Protein AF-A0A958BAK3-F1 (afdb_monomer_lite)

Secondary structure (DSSP, 8-state):
-GGGGGGS-EEE-SSSSSEEEEE-TTTTTTS-----TT-EEEEEEEEE-TTSS-EEEEEEEEEEETTEEEE---S--SS---TTSS-EETTEEPPSSPPS-GGGG---SSS--TTHHHHHHTT-

pLDDT: mean 78.3, std 16.87, range [40.91, 98.25]

Structure (mmCIF, N/CA/C/O backbone):
data_AF-A0A958BAK3-F1
#
_entry.id   AF-A0A958BAK3-F1
#
loop_
_atom_site.group_PDB
_atom_site.id
_atom_site.type_symbol
_atom_site.label_atom_id
_atom_site.label_alt_id
_atom_site.label_comp_id
_atom_site.label_asym_id
_atom_site.label_entity_id
_atom_site.label_seq_id
_atom_site.pdbx_PDB_ins_code
_atom_site.Cartn_x
_atom_site.Cartn_y
_atom_site.Cartn_z
_atom_site.occupancy
_atom_site.B_iso_or_equiv
_atom_site.auth_seq_id
_atom_site.auth_comp_id
_atom_site.auth_asym_id
_atom_site.auth_atom_id
_atom_site.pdbx_PDB_model_num
ATOM 1 N N . GLU A 1 1 ? 4.380 1.607 -15.896 1.00 57.88 1 GLU A N 1
ATOM 2 C CA . GLU A 1 1 ? 4.613 0.369 -15.130 1.00 57.88 1 GLU A CA 1
ATOM 3 C C . GLU A 1 1 ? 6.082 0.200 -14.786 1.00 57.88 1 GLU A C 1
ATOM 5 O O . GLU A 1 1 ? 6.425 0.544 -13.672 1.00 57.88 1 GLU A O 1
ATOM 10 N N . GLU A 1 2 ? 6.981 -0.182 -15.700 1.00 65.50 2 GLU A N 1
ATOM 11 C CA . GLU A 1 2 ? 8.379 -0.515 -15.331 1.00 65.50 2 GLU A CA 1
ATOM 12 C C . GLU A 1 2 ? 9.131 0.577 -14.543 1.00 65.50 2 GLU A C 1
ATOM 14 O O . GLU A 1 2 ? 9.765 0.281 -13.536 1.00 65.50 2 GLU A O 1
ATOM 19 N N . ALA A 1 3 ? 9.001 1.851 -14.929 1.00 62.84 3 ALA A N 1
ATOM 20 C CA . ALA A 1 3 ? 9.659 2.969 -14.240 1.00 62.84 3 ALA A CA 1
ATOM 21 C C . ALA A 1 3 ? 9.095 3.285 -12.834 1.00 62.84 3 ALA A C 1
ATOM 23 O O . ALA A 1 3 ? 9.659 4.115 -12.126 1.00 62.84 3 ALA A O 1
ATOM 24 N N . ALA A 1 4 ? 7.980 2.661 -12.441 1.00 62.81 4 ALA A N 1
ATOM 25 C CA . ALA A 1 4 ? 7.267 2.924 -11.191 1.00 62.81 4 ALA A CA 1
ATOM 26 C C . ALA A 1 4 ? 6.705 1.641 -10.546 1.00 62.81 4 ALA A C 1
ATOM 28 O O . ALA A 1 4 ? 5.796 1.720 -9.726 1.00 62.81 4 ALA A O 1
ATOM 29 N N . PHE A 1 5 ? 7.237 0.464 -10.900 1.00 65.44 5 PHE A N 1
ATOM 30 C CA . PHE A 1 5 ? 6.682 -0.832 -10.491 1.00 65.44 5 PHE A CA 1
ATOM 31 C C . PHE A 1 5 ? 6.570 -0.967 -8.967 1.00 65.44 5 PHE A C 1
ATOM 33 O O . PHE A 1 5 ? 5.529 -1.353 -8.457 1.00 65.44 5 PHE A O 1
ATOM 40 N N . ALA A 1 6 ? 7.608 -0.555 -8.235 1.00 67.50 6 ALA A N 1
ATOM 41 C CA . ALA A 1 6 ? 7.621 -0.574 -6.771 1.00 67.50 6 ALA A CA 1
ATOM 42 C C . ALA A 1 6 ? 6.860 0.604 -6.119 1.00 67.50 6 ALA A C 1
ATOM 44 O O . ALA A 1 6 ? 6.945 0.797 -4.907 1.00 67.50 6 ALA A O 1
ATOM 45 N N . LEU A 1 7 ? 6.187 1.445 -6.910 1.00 67.94 7 LEU A N 1
ATOM 46 C CA . LEU A 1 7 ? 5.502 2.655 -6.443 1.00 67.94 7 LEU A CA 1
ATOM 47 C C . LEU A 1 7 ? 3.978 2.586 -6.631 1.00 67.94 7 LEU A C 1
ATOM 49 O O . LEU A 1 7 ? 3.264 3.365 -6.006 1.00 67.94 7 LEU A O 1
ATOM 53 N N . GLN A 1 8 ? 3.472 1.695 -7.486 1.00 62.66 8 GLN A N 1
ATOM 54 C CA . GLN A 1 8 ? 2.042 1.557 -7.785 1.00 62.66 8 GLN A CA 1
ATOM 55 C C . GLN A 1 8 ? 1.678 0.079 -7.947 1.00 62.66 8 GLN A C 1
ATOM 57 O O . GLN A 1 8 ? 1.636 -0.444 -9.060 1.00 62.66 8 GLN A O 1
ATOM 62 N N . TYR A 1 9 ? 1.439 -0.605 -6.833 1.00 78.31 9 TYR A N 1
ATOM 63 C CA . TYR A 1 9 ? 1.016 -2.001 -6.835 1.00 78.31 9 TYR A CA 1
ATOM 64 C C . TYR A 1 9 ? 0.322 -2.348 -5.524 1.00 78.31 9 TYR A C 1
ATOM 66 O O . TYR A 1 9 ? 0.779 -1.946 -4.470 1.00 78.31 9 TYR A O 1
ATOM 74 N N . GLY A 1 10 ? -0.780 -3.088 -5.572 1.00 92.00 10 GLY A N 1
ATOM 75 C CA . GLY A 1 10 ? -1.391 -3.633 -4.357 1.00 92.00 10 GLY A CA 1
ATOM 76 C C . GLY A 1 10 ? -0.735 -4.950 -3.948 1.00 92.00 10 GLY A C 1
ATOM 77 O O . GLY A 1 10 ? -0.097 -5.615 -4.773 1.00 92.00 10 GLY A O 1
ATOM 78 N N . HIS A 1 11 ? -0.949 -5.379 -2.710 1.00 94.38 11 HIS A N 1
ATOM 79 C CA . HIS A 1 11 ? -0.474 -6.675 -2.228 1.00 94.38 11 HIS A CA 1
ATOM 80 C C . HIS A 1 11 ? -1.369 -7.275 -1.143 1.00 94.38 11 HIS A C 1
ATOM 82 O O . HIS A 1 11 ? -2.152 -6.573 -0.507 1.00 94.38 11 HIS A O 1
ATOM 88 N N . GLY A 1 12 ? -1.227 -8.581 -0.919 1.00 95.81 12 GLY A N 1
ATOM 89 C CA . GLY A 1 12 ? -1.750 -9.258 0.260 1.00 95.81 12 GLY A CA 1
ATOM 90 C C . GLY A 1 12 ? -1.087 -8.766 1.539 1.00 95.81 12 GLY A C 1
ATOM 91 O O . GLY A 1 12 ? 0.082 -8.364 1.538 1.00 95.81 12 GLY A O 1
ATOM 92 N N . ILE A 1 13 ? -1.830 -8.822 2.638 1.00 95.19 13 ILE A N 1
ATOM 93 C CA . ILE A 1 13 ? -1.313 -8.545 3.975 1.00 95.19 13 ILE A CA 1
ATOM 94 C C . ILE A 1 13 ? -1.824 -9.595 4.961 1.00 95.19 13 ILE A C 1
ATOM 96 O O . ILE A 1 13 ? -2.978 -10.024 4.902 1.00 95.19 13 ILE A O 1
ATOM 100 N N . GLY A 1 14 ? -0.948 -10.011 5.871 1.00 94.44 14 GLY A N 1
ATOM 101 C CA . GLY A 1 14 ? -1.242 -11.061 6.837 1.00 94.44 14 GLY A CA 1
ATOM 102 C C . GLY A 1 14 ? -0.283 -11.019 8.018 1.00 94.44 14 GLY A C 1
ATOM 103 O O . GLY A 1 14 ? -0.339 -10.113 8.848 1.00 94.44 14 GLY A O 1
ATOM 104 N N . LEU A 1 15 ? 0.597 -12.014 8.112 1.00 95.44 15 LEU A N 1
ATOM 105 C CA . LEU A 1 15 ? 1.665 -12.042 9.117 1.00 95.44 15 LEU A CA 1
ATOM 106 C C . LEU A 1 15 ? 2.857 -11.179 8.699 1.00 95.44 15 LEU A C 1
ATOM 108 O O . LEU A 1 15 ? 3.536 -10.599 9.549 1.00 95.44 15 LEU A O 1
ATOM 112 N N . ALA A 1 16 ? 3.119 -11.109 7.398 1.00 93.00 16 ALA A N 1
ATOM 113 C CA . ALA A 1 16 ? 4.043 -10.169 6.803 1.00 93.00 16 ALA A CA 1
ATOM 114 C C . ALA A 1 16 ? 3.280 -8.973 6.231 1.00 93.00 16 ALA A C 1
ATOM 116 O O . ALA A 1 16 ? 2.148 -9.080 5.759 1.00 93.00 16 ALA A O 1
ATOM 117 N N . ILE A 1 17 ? 3.960 -7.827 6.233 1.00 90.50 17 ILE A N 1
ATOM 118 C CA . ILE A 1 17 ? 3.452 -6.608 5.604 1.00 90.50 17 ILE A CA 1
ATOM 119 C C . ILE A 1 17 ? 3.356 -6.733 4.079 1.00 90.50 17 ILE A C 1
ATOM 121 O O . ILE A 1 17 ? 2.666 -5.941 3.474 1.00 90.50 17 ILE A O 1
ATOM 125 N N . TRP A 1 18 ? 4.024 -7.711 3.462 1.00 89.94 18 TRP A N 1
ATOM 126 C CA . TRP A 1 18 ? 3.995 -7.960 2.022 1.00 89.94 18 TRP A CA 1
ATOM 127 C C . TRP A 1 18 ? 3.766 -9.446 1.765 1.00 89.94 18 TRP A C 1
ATOM 129 O O . TRP A 1 18 ? 4.673 -10.262 1.949 1.00 89.94 18 TRP A O 1
ATOM 139 N N . GLU A 1 19 ? 2.560 -9.794 1.331 1.00 93.31 19 GLU A N 1
ATOM 140 C CA . GLU A 1 19 ? 2.157 -11.154 0.985 1.00 93.31 19 GLU A CA 1
ATOM 141 C C . GLU A 1 19 ? 1.524 -11.196 -0.413 1.00 93.31 19 GLU A C 1
ATOM 143 O O . GLU A 1 19 ? 1.225 -10.174 -1.032 1.00 93.31 19 GLU A O 1
ATOM 148 N N . LYS A 1 20 ? 1.345 -12.405 -0.947 1.00 91.75 20 LYS A N 1
ATOM 149 C CA . LYS A 1 20 ? 0.565 -12.609 -2.171 1.00 91.75 20 LYS A CA 1
ATOM 150 C C . LYS A 1 20 ? -0.932 -12.442 -1.883 1.00 91.75 20 LYS A C 1
ATOM 152 O O . LYS A 1 20 ? -1.347 -12.692 -0.753 1.00 91.75 20 LYS A O 1
ATOM 157 N N . PRO A 1 21 ? -1.747 -12.092 -2.888 1.00 92.31 21 PRO A N 1
ATOM 158 C CA . PRO A 1 21 ? -1.389 -11.840 -4.285 1.00 92.31 21 PRO A CA 1
ATOM 159 C C . PRO A 1 21 ? -0.771 -10.454 -4.494 1.00 92.31 21 PRO A C 1
ATOM 161 O O . PRO A 1 21 ? -0.975 -9.546 -3.698 1.00 92.31 21 PRO A O 1
ATOM 164 N N . VAL A 1 22 ? -0.032 -10.286 -5.593 1.00 90.25 22 VAL A N 1
ATOM 165 C CA . VAL A 1 22 ? 0.466 -8.976 -6.043 1.00 90.25 22 VAL A CA 1
ATOM 166 C C . VAL A 1 22 ? -0.458 -8.422 -7.126 1.00 90.25 22 VAL A C 1
ATOM 168 O O . VAL A 1 22 ? -0.719 -9.089 -8.130 1.00 90.25 22 VAL A O 1
ATOM 171 N N . PHE A 1 23 ? -0.903 -7.178 -6.956 1.00 90.62 23 PHE A N 1
ATOM 172 C CA . PHE A 1 23 ? -1.697 -6.435 -7.929 1.00 90.62 23 PHE A CA 1
ATOM 173 C C . PHE A 1 23 ? -0.789 -5.515 -8.731 1.00 90.62 23 PHE A C 1
ATOM 175 O O . PHE A 1 23 ? -0.483 -4.400 -8.313 1.00 90.62 23 PHE A O 1
ATOM 182 N N . SER A 1 24 ? -0.370 -5.962 -9.908 1.00 87.38 24 SER A N 1
ATOM 183 C CA . SER A 1 24 ? 0.419 -5.139 -10.816 1.00 87.38 24 SER A CA 1
ATOM 184 C C . SER A 1 24 ? 0.087 -5.484 -12.252 1.00 87.38 24 SER A C 1
ATOM 186 O O . SER A 1 24 ? 0.066 -6.653 -12.629 1.00 87.38 24 SER A O 1
ATOM 188 N N . ARG A 1 25 ? -0.078 -4.468 -13.101 1.00 85.94 25 ARG A N 1
ATOM 189 C CA . ARG A 1 25 ? -0.240 -4.693 -14.543 1.00 85.94 25 ARG A CA 1
ATOM 190 C C . ARG A 1 25 ? 0.966 -5.404 -15.164 1.00 85.94 25 ARG A C 1
ATOM 192 O O . ARG A 1 25 ? 0.794 -6.042 -16.194 1.00 85.94 25 ARG A O 1
ATOM 199 N N . LEU A 1 26 ? 2.150 -5.298 -14.552 1.00 86.00 26 LEU A N 1
ATOM 200 C CA . LEU A 1 26 ? 3.361 -5.976 -15.014 1.00 86.00 26 LEU A CA 1
ATOM 201 C C . LEU A 1 26 ? 3.333 -7.489 -14.742 1.00 86.00 26 LEU A C 1
ATOM 203 O O . LEU A 1 26 ? 3.962 -8.238 -15.475 1.00 86.00 26 LEU A O 1
ATOM 207 N N . VAL A 1 27 ? 2.634 -7.937 -13.693 1.00 86.19 27 VAL A N 1
ATOM 208 C CA . VAL A 1 27 ? 2.682 -9.335 -13.221 1.00 86.19 27 VAL A CA 1
ATOM 209 C C . VAL A 1 27 ? 1.336 -10.032 -13.389 1.00 86.19 27 VAL A C 1
ATOM 211 O O . VAL A 1 27 ? 1.272 -11.124 -13.942 1.00 86.19 27 VAL A O 1
ATOM 214 N N . SER A 1 28 ? 0.246 -9.403 -12.952 1.00 90.56 28 SER A N 1
ATOM 215 C CA . SER A 1 28 ? -1.073 -10.032 -12.841 1.00 90.56 28 SER A CA 1
ATOM 216 C C . SER A 1 28 ? -1.712 -10.378 -14.194 1.00 90.56 28 SER A C 1
ATOM 218 O O . SER A 1 28 ? -2.642 -11.177 -14.221 1.00 90.56 28 SER A O 1
ATOM 220 N N . LEU A 1 29 ? -1.248 -9.794 -15.311 1.00 90.75 29 LEU A N 1
ATOM 221 C CA . LEU A 1 29 ? -1.743 -10.137 -16.653 1.00 90.75 29 LEU A CA 1
ATOM 222 C C . LEU A 1 29 ? -1.248 -11.513 -17.120 1.00 90.75 29 LEU A C 1
ATOM 224 O O . LEU A 1 29 ? -2.024 -12.266 -17.702 1.00 90.75 29 LEU A O 1
ATOM 228 N N . ASP A 1 30 ? 0.009 -11.846 -16.825 1.00 94.62 30 ASP A N 1
ATOM 229 C CA . ASP A 1 30 ? 0.619 -13.132 -17.186 1.00 94.62 30 ASP A CA 1
ATOM 230 C C . ASP A 1 30 ? 0.497 -14.169 -16.055 1.00 94.62 30 ASP A C 1
ATOM 232 O O . ASP A 1 30 ? 0.492 -15.379 -16.295 1.00 94.62 30 ASP A O 1
ATOM 236 N N . HIS A 1 31 ? 0.366 -13.701 -14.811 1.00 92.50 31 HIS A N 1
ATOM 237 C CA . HIS A 1 31 ? 0.289 -14.514 -13.599 1.00 92.50 31 HIS A CA 1
ATOM 238 C C . HIS A 1 31 ? -0.896 -14.085 -12.713 1.00 92.50 31 HIS A C 1
ATOM 240 O O . HIS A 1 31 ? -0.685 -13.527 -11.633 1.00 92.50 31 HIS A O 1
ATOM 246 N N . PRO A 1 32 ? -2.149 -14.298 -13.155 1.00 94.31 32 PRO A N 1
ATOM 247 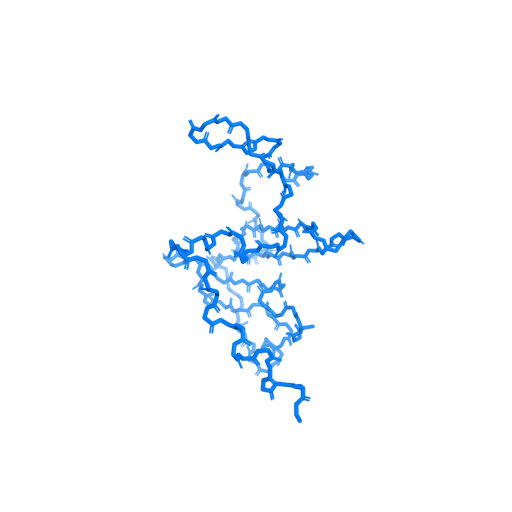C CA . PRO A 1 32 ? -3.318 -13.932 -12.365 1.00 94.31 32 PRO A CA 1
ATOM 248 C C . PRO A 1 32 ? -3.462 -14.830 -11.128 1.00 94.31 32 PRO A C 1
ATOM 250 O O . PRO A 1 32 ? -3.235 -16.039 -11.192 1.00 94.31 32 PRO A O 1
ATOM 253 N N . GLU A 1 33 ? -3.913 -14.242 -10.021 1.00 93.75 33 GLU A N 1
ATOM 254 C CA . GLU A 1 33 ? -4.305 -14.958 -8.802 1.00 93.75 33 GLU A CA 1
ATOM 255 C C . GLU A 1 33 ? -5.799 -14.739 -8.524 1.00 93.75 33 GLU A C 1
ATOM 257 O O . GLU A 1 33 ? -6.363 -13.696 -8.866 1.00 93.75 33 GLU A O 1
ATOM 262 N N . ILE A 1 34 ? -6.458 -15.745 -7.942 1.00 94.56 34 ILE A N 1
ATOM 263 C CA . ILE A 1 34 ? -7.888 -15.683 -7.616 1.00 94.56 34 ILE A CA 1
ATOM 264 C C . ILE A 1 34 ? -8.063 -14.896 -6.318 1.00 94.56 34 ILE A C 1
ATOM 266 O O . ILE A 1 34 ? -7.373 -15.150 -5.336 1.00 94.56 34 ILE A O 1
ATOM 270 N N . ILE A 1 35 ? -9.008 -13.958 -6.322 1.00 95.38 35 ILE A N 1
ATOM 271 C CA . ILE A 1 35 ? -9.411 -13.203 -5.136 1.00 95.38 35 ILE A CA 1
ATOM 272 C C . ILE A 1 35 ? -10.567 -13.940 -4.463 1.00 95.38 35 ILE A C 1
ATOM 274 O O . ILE A 1 35 ? -11.580 -14.217 -5.109 1.00 95.38 35 ILE A O 1
ATOM 278 N N . GLU A 1 36 ? -10.424 -14.228 -3.173 1.00 96.88 36 GLU A N 1
ATOM 279 C CA . GLU A 1 36 ? -11.405 -14.967 -2.377 1.00 96.88 36 GLU A CA 1
ATOM 280 C C . GLU A 1 36 ? -11.864 -14.151 -1.159 1.00 96.88 36 GLU A C 1
ATOM 282 O O . GLU A 1 36 ? -11.145 -13.286 -0.654 1.00 96.88 36 GLU A O 1
ATOM 287 N N . GLU A 1 37 ? -13.080 -14.426 -0.682 1.00 98.25 37 GLU A N 1
ATOM 288 C CA . GLU A 1 37 ? -13.626 -13.817 0.535 1.00 98.25 37 GLU A CA 1
ATOM 289 C C . GLU A 1 37 ? -12.701 -14.058 1.740 1.00 98.25 37 GLU A C 1
ATOM 291 O O . GLU A 1 37 ? -12.186 -15.158 1.940 1.00 98.25 37 GLU A O 1
ATOM 296 N N . GLY A 1 38 ? -12.498 -13.021 2.556 1.00 97.62 38 GLY A N 1
ATOM 297 C CA . GLY A 1 38 ? -11.625 -13.058 3.730 1.00 97.62 38 GLY A CA 1
ATOM 298 C C . GLY A 1 38 ? -10.157 -12.726 3.453 1.00 97.62 38 GLY A C 1
ATOM 299 O O . GLY A 1 38 ? -9.410 -12.523 4.410 1.00 97.62 38 GLY A O 1
ATOM 300 N N . MET A 1 39 ? -9.736 -12.612 2.189 1.00 98.06 39 MET A N 1
ATOM 301 C CA . MET A 1 39 ? -8.419 -12.054 1.867 1.00 98.06 39 MET A CA 1
ATOM 302 C C . MET A 1 39 ? -8.334 -10.582 2.289 1.00 98.06 39 MET A C 1
ATOM 304 O O . MET A 1 39 ? -9.324 -9.851 2.228 1.00 98.06 39 MET A O 1
ATOM 308 N N . VAL A 1 40 ? -7.142 -10.146 2.695 1.00 97.75 40 VAL A N 1
ATOM 309 C CA . VAL A 1 40 ? -6.862 -8.758 3.076 1.00 97.75 40 VAL A CA 1
ATOM 310 C C . VAL A 1 40 ? -5.784 -8.207 2.158 1.00 97.75 40 VAL A C 1
ATOM 312 O O . VAL A 1 40 ? -4.775 -8.873 1.913 1.00 97.75 40 VAL A O 1
ATOM 315 N N . PHE A 1 41 ? -6.002 -6.999 1.650 1.00 97.06 41 PHE A N 1
ATOM 316 C CA . PHE A 1 41 ? -5.087 -6.330 0.736 1.00 97.06 41 PHE A CA 1
ATOM 317 C C . PHE A 1 41 ? -4.744 -4.937 1.233 1.00 97.06 41 PHE A C 1
ATOM 319 O O . PHE A 1 41 ? -5.615 -4.242 1.751 1.00 97.06 41 PHE A O 1
ATOM 326 N N . ALA A 1 42 ? -3.512 -4.519 0.983 1.00 95.44 42 ALA A N 1
ATOM 327 C CA . ALA A 1 42 ? -3.135 -3.119 0.949 1.00 95.44 42 ALA A CA 1
ATOM 328 C C . ALA A 1 42 ? -3.127 -2.657 -0.512 1.00 95.44 42 ALA A C 1
ATOM 330 O O . ALA A 1 42 ? -2.472 -3.257 -1.374 1.00 95.44 42 ALA A O 1
ATOM 331 N N . LEU A 1 43 ? -3.901 -1.616 -0.809 1.00 92.94 43 LEU A N 1
ATOM 332 C CA . LEU A 1 43 ? -3.929 -0.972 -2.1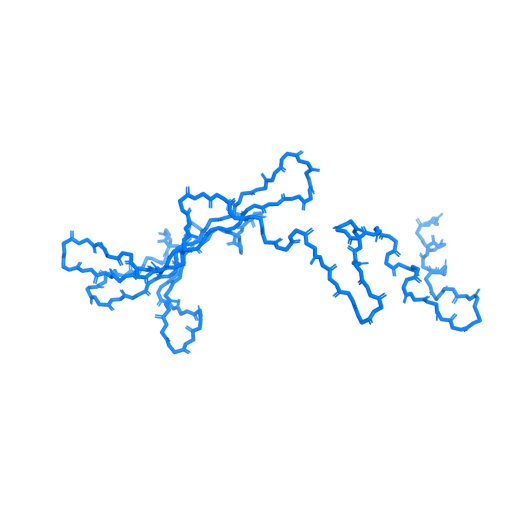16 1.00 92.94 43 LEU A CA 1
ATOM 333 C C . LEU A 1 43 ? -3.277 0.396 -2.013 1.00 92.94 43 LEU A C 1
ATOM 335 O O . LEU A 1 43 ? -3.802 1.300 -1.368 1.00 92.94 43 LEU A O 1
ATOM 339 N N . GLU A 1 44 ? -2.148 0.552 -2.692 1.00 89.75 44 GLU A N 1
ATOM 340 C CA . GLU A 1 44 ? -1.332 1.756 -2.622 1.00 89.75 44 GLU A CA 1
ATOM 341 C C . GLU A 1 44 ? -1.208 2.461 -3.967 1.00 89.75 44 GLU A C 1
ATOM 343 O O . GLU A 1 44 ? -1.125 1.856 -5.039 1.00 89.75 44 GLU A O 1
ATOM 348 N N . THR A 1 45 ? -1.183 3.788 -3.906 1.00 84.88 45 THR A N 1
ATOM 349 C CA . THR A 1 45 ? -0.931 4.650 -5.055 1.00 84.88 45 THR A CA 1
ATOM 350 C C . THR A 1 45 ? 0.089 5.709 -4.686 1.00 84.88 45 THR A C 1
ATOM 352 O O . THR A 1 45 ? -0.052 6.415 -3.689 1.00 84.88 45 THR A O 1
ATOM 355 N N . PHE A 1 46 ? 1.099 5.852 -5.536 1.00 86.06 46 PHE A N 1
ATOM 356 C CA . PHE A 1 46 ? 2.049 6.954 -5.515 1.00 86.06 46 PHE A CA 1
ATOM 357 C C . PHE A 1 46 ? 1.708 7.972 -6.602 1.00 86.06 46 PHE A C 1
ATOM 359 O O . PHE A 1 46 ? 1.435 7.594 -7.747 1.00 86.06 46 PHE A O 1
ATOM 366 N N . TRP A 1 47 ? 1.794 9.259 -6.274 1.00 84.56 47 TRP A N 1
ATOM 367 C CA . TRP A 1 47 ? 1.709 10.336 -7.252 1.00 84.56 47 TRP A CA 1
ATOM 368 C C . TRP A 1 47 ? 2.765 11.417 -6.983 1.00 84.56 47 TRP A C 1
ATOM 370 O O . TRP A 1 47 ? 2.761 12.018 -5.903 1.00 84.56 47 TRP A O 1
ATOM 380 N N . PRO A 1 48 ? 3.674 11.689 -7.936 1.00 84.62 48 PRO A N 1
ATOM 381 C CA . PRO A 1 48 ? 4.665 12.743 -7.782 1.00 84.62 48 PRO A CA 1
ATOM 382 C C . PRO A 1 48 ? 4.022 14.127 -7.934 1.00 84.62 48 PRO A C 1
ATOM 384 O O . PRO A 1 48 ? 3.117 14.329 -8.748 1.00 84.62 48 PRO A O 1
ATOM 387 N N . ALA A 1 49 ? 4.520 15.107 -7.184 1.00 83.56 49 ALA A N 1
ATOM 388 C CA . ALA A 1 49 ? 4.198 16.507 -7.415 1.00 83.56 49 ALA A CA 1
ATOM 389 C C . ALA A 1 49 ? 5.006 17.064 -8.599 1.00 83.56 49 ALA A C 1
ATOM 391 O O . ALA A 1 49 ? 6.059 16.546 -8.975 1.00 83.56 49 ALA A O 1
ATOM 392 N N . SER A 1 50 ? 4.535 18.171 -9.173 1.00 84.81 50 SER A N 1
ATOM 393 C CA . SER A 1 50 ? 5.211 18.848 -10.289 1.00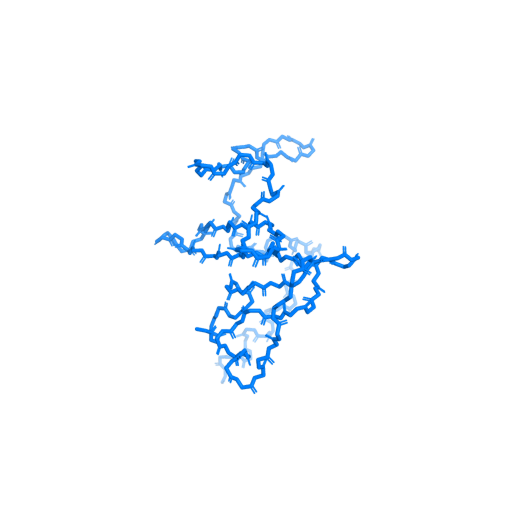 84.81 50 SER A CA 1
ATOM 394 C C . SER A 1 50 ? 6.520 19.540 -9.899 1.00 84.81 50 SER A C 1
ATOM 396 O O . SER A 1 50 ? 7.234 20.019 -10.774 1.00 84.81 50 SER A O 1
ATOM 398 N N . ASP A 1 51 ? 6.818 19.642 -8.603 1.00 80.12 51 ASP A N 1
ATOM 399 C CA . ASP A 1 51 ? 8.041 20.264 -8.095 1.00 80.12 51 ASP A CA 1
ATOM 400 C C . ASP A 1 51 ? 9.274 19.353 -8.230 1.00 80.12 51 ASP A C 1
ATOM 402 O O . ASP A 1 51 ? 10.397 19.828 -8.136 1.00 80.12 51 ASP A O 1
ATOM 406 N N . GLY A 1 52 ? 9.082 18.064 -8.527 1.00 78.31 52 GLY A N 1
ATOM 407 C CA . GLY A 1 52 ? 10.167 17.113 -8.755 1.00 78.31 52 GLY A CA 1
ATOM 408 C C . GLY A 1 52 ? 10.827 16.575 -7.482 1.00 78.31 52 GLY A C 1
ATOM 409 O O . GLY A 1 52 ? 11.810 15.841 -7.592 1.00 78.31 52 GLY A O 1
ATOM 410 N N . TRP A 1 53 ? 10.309 16.895 -6.292 1.00 76.81 53 TRP A N 1
ATOM 411 C CA . TRP A 1 53 ? 10.832 16.374 -5.018 1.00 76.81 53 TRP A CA 1
ATOM 412 C C . TRP A 1 53 ? 9.754 15.973 -4.008 1.00 76.81 53 TRP A C 1
ATOM 414 O O . TRP A 1 53 ? 10.044 15.181 -3.112 1.00 76.81 53 TRP A O 1
ATOM 424 N N . SER A 1 54 ? 8.526 16.471 -4.140 1.00 78.56 54 SER A N 1
ATOM 425 C CA . SER A 1 54 ? 7.397 16.070 -3.301 1.00 78.56 54 SER A CA 1
ATOM 426 C C . SER A 1 54 ? 6.589 14.961 -3.974 1.00 78.56 54 SER A C 1
ATOM 428 O O . SER A 1 54 ? 6.545 14.843 -5.200 1.00 78.56 54 SER A O 1
ATOM 430 N N . ALA A 1 55 ? 5.912 14.146 -3.172 1.00 83.44 55 ALA A N 1
ATOM 431 C CA . ALA A 1 55 ? 4.973 13.142 -3.653 1.00 83.44 55 ALA A CA 1
ATOM 432 C C . ALA A 1 55 ? 3.949 12.810 -2.568 1.00 83.44 55 ALA A C 1
ATOM 434 O O . ALA A 1 55 ? 4.211 13.003 -1.379 1.00 83.44 55 ALA A O 1
ATOM 435 N N . ALA A 1 56 ? 2.808 12.273 -2.984 1.00 84.94 56 ALA A N 1
ATOM 436 C CA . ALA A 1 56 ? 1.851 11.643 -2.089 1.00 84.94 56 ALA A CA 1
ATOM 437 C C . ALA A 1 56 ? 1.884 10.129 -2.305 1.00 84.94 56 ALA A C 1
ATOM 439 O O . ALA A 1 56 ? 1.938 9.657 -3.443 1.00 84.94 56 ALA A O 1
ATOM 440 N N . ARG A 1 57 ? 1.830 9.379 -1.206 1.00 86.94 57 ARG A N 1
ATOM 441 C CA . ARG A 1 57 ? 1.508 7.954 -1.210 1.00 86.94 57 ARG A CA 1
ATOM 442 C C . ARG A 1 57 ? 0.312 7.760 -0.297 1.00 86.94 57 ARG A C 1
ATOM 444 O O . ARG A 1 57 ? 0.356 8.199 0.850 1.00 86.94 57 ARG A O 1
ATOM 451 N N . ILE A 1 58 ? -0.734 7.152 -0.831 1.00 88.06 58 ILE A N 1
ATOM 452 C CA . ILE A 1 58 ? -1.922 6.759 -0.075 1.00 88.06 58 ILE A CA 1
ATOM 453 C C . ILE A 1 58 ? -2.018 5.248 -0.186 1.00 88.06 58 ILE A C 1
ATOM 455 O O . ILE A 1 58 ? -1.835 4.704 -1.275 1.00 88.06 58 ILE A O 1
ATOM 459 N N . GLU A 1 59 ? -2.271 4.601 0.940 1.00 91.69 59 GLU A N 1
ATOM 460 C CA . GLU A 1 59 ? -2.417 3.161 1.067 1.00 91.69 59 GLU A CA 1
ATOM 461 C C . GLU A 1 59 ? -3.669 2.893 1.892 1.00 91.69 59 GLU A C 1
ATOM 463 O O . GLU A 1 59 ? -3.850 3.494 2.952 1.00 91.69 59 GLU A O 1
ATOM 468 N N . GLU A 1 60 ? -4.540 2.035 1.371 1.00 93.44 60 GLU A N 1
ATOM 469 C CA . GLU A 1 60 ? -5.772 1.630 2.034 1.00 93.44 60 GLU A CA 1
ATOM 470 C C . GLU A 1 60 ? -5.797 0.115 2.201 1.00 93.44 60 GLU A C 1
ATOM 472 O O . GLU A 1 60 ? -5.679 -0.639 1.230 1.00 93.44 60 GLU A O 1
ATOM 477 N N . GLU A 1 61 ? -5.987 -0.326 3.439 1.00 96.06 61 GLU A N 1
ATOM 478 C CA . GLU A 1 61 ? -6.208 -1.719 3.779 1.00 96.06 61 GLU A CA 1
ATOM 479 C C . GLU A 1 61 ? -7.691 -2.059 3.632 1.00 96.06 61 GLU A C 1
ATOM 481 O O . GLU A 1 61 ? -8.577 -1.350 4.128 1.00 96.06 61 GLU A O 1
ATOM 486 N N . LEU A 1 62 ? -7.978 -3.182 2.982 1.00 96.56 62 LEU A N 1
ATOM 487 C CA . LEU A 1 62 ? -9.334 -3.680 2.805 1.00 96.56 62 LEU A CA 1
ATOM 488 C C . LEU A 1 62 ? -9.412 -5.188 2.988 1.00 96.56 62 LEU A C 1
ATOM 490 O O . LEU A 1 62 ? -8.469 -5.915 2.693 1.00 96.56 62 LEU A O 1
ATOM 494 N N . VAL A 1 63 ? -10.573 -5.653 3.438 1.00 98.00 63 VAL A N 1
ATOM 495 C CA . VAL A 1 63 ? -10.932 -7.072 3.461 1.00 98.00 63 VAL A CA 1
ATOM 496 C C . VAL A 1 63 ? -11.934 -7.362 2.351 1.00 98.00 63 VAL A C 1
ATOM 498 O O . VAL A 1 63 ? -12.872 -6.591 2.122 1.00 98.00 63 VAL A O 1
ATOM 501 N N . VAL A 1 64 ? -11.742 -8.473 1.648 1.00 98.12 64 VAL A N 1
ATOM 502 C CA . VAL A 1 64 ? -12.688 -8.972 0.649 1.00 98.12 64 VAL A CA 1
ATOM 503 C C . VAL A 1 64 ? -13.889 -9.571 1.366 1.00 98.12 64 VAL A C 1
ATOM 505 O O . VAL A 1 64 ? -13.749 -10.439 2.227 1.00 98.12 64 VAL A O 1
ATOM 508 N N . THR A 1 65 ? -15.078 -9.126 0.988 1.00 98.25 65 THR A N 1
ATOM 509 C CA . THR A 1 65 ? -16.350 -9.679 1.453 1.00 98.25 65 THR A CA 1
ATOM 510 C C . THR A 1 65 ? -17.024 -10.421 0.305 1.00 98.25 65 THR A C 1
ATOM 512 O O . THR A 1 65 ? -16.659 -10.247 -0.857 1.00 98.25 65 THR A O 1
ATOM 515 N N . LYS A 1 66 ? -18.038 -11.234 0.610 1.00 97.50 66 LYS A N 1
ATOM 516 C CA . LYS A 1 66 ? -18.807 -11.978 -0.398 1.00 97.50 66 LYS A CA 1
ATOM 517 C C . LYS A 1 66 ? -19.245 -11.139 -1.610 1.00 97.50 66 LYS A C 1
ATOM 519 O O . LYS A 1 66 ? -19.222 -11.627 -2.736 1.00 97.50 66 LYS A O 1
ATOM 524 N N . ASP A 1 67 ? -19.654 -9.893 -1.366 1.00 96.12 67 ASP A N 1
ATOM 525 C CA . ASP A 1 67 ? -20.278 -9.024 -2.368 1.00 96.12 67 ASP A CA 1
ATOM 526 C C . ASP A 1 67 ? -19.408 -7.795 -2.719 1.00 96.12 67 ASP A C 1
ATOM 528 O O . ASP A 1 67 ? -19.882 -6.869 -3.381 1.00 96.12 67 ASP A O 1
ATOM 532 N N . GLY A 1 68 ? -18.141 -7.753 -2.281 1.00 95.94 68 GLY A N 1
ATOM 533 C CA . GLY A 1 68 ? -17.241 -6.632 -2.562 1.00 95.94 68 GLY A CA 1
ATOM 534 C C . GLY A 1 68 ? -16.034 -6.555 -1.630 1.00 95.94 68 GLY A C 1
ATOM 535 O O . GLY A 1 68 ? -15.355 -7.544 -1.372 1.00 95.94 68 GLY A O 1
ATOM 536 N N . CYS A 1 69 ? -15.743 -5.354 -1.137 1.00 96.69 69 CYS A N 1
ATOM 537 C CA . CYS A 1 69 ? -14.692 -5.120 -0.156 1.00 96.69 69 CYS A CA 1
ATOM 538 C C . CYS A 1 69 ? -15.158 -4.157 0.937 1.00 96.69 69 CYS A C 1
ATOM 540 O O . CYS A 1 69 ? -16.074 -3.355 0.743 1.00 96.69 69 CYS A O 1
ATOM 542 N N . GLN A 1 70 ? -14.508 -4.240 2.091 1.00 97.31 70 GLN A N 1
ATOM 543 C CA . GLN A 1 70 ? -14.666 -3.304 3.193 1.00 97.31 70 GLN A CA 1
ATOM 544 C C . GLN A 1 70 ? -13.303 -2.692 3.512 1.00 97.31 70 GLN A C 1
ATOM 546 O O . GLN A 1 70 ? -12.365 -3.422 3.819 1.00 97.31 70 GLN A O 1
ATOM 551 N N . VAL A 1 71 ? -13.212 -1.362 3.485 1.00 96.12 71 VAL A N 1
ATOM 552 C CA . VAL A 1 71 ? -12.027 -0.631 3.956 1.00 96.12 71 VAL A CA 1
ATOM 553 C C . VAL A 1 71 ? -11.917 -0.790 5.473 1.00 96.12 71 VAL A C 1
ATOM 555 O O . VAL A 1 71 ? -12.901 -0.596 6.196 1.00 96.12 71 VAL A O 1
ATOM 558 N N . ILE A 1 72 ? -10.734 -1.177 5.946 1.00 96.44 72 ILE A N 1
ATOM 559 C CA . ILE A 1 72 ? -10.436 -1.399 7.368 1.00 96.44 72 ILE A CA 1
ATOM 560 C C . ILE A 1 72 ? -9.424 -0.398 7.928 1.00 96.44 72 ILE A C 1
ATOM 562 O O . ILE A 1 72 ? -9.315 -0.290 9.153 1.00 96.44 72 ILE A O 1
ATOM 566 N N . THR A 1 73 ? -8.753 0.384 7.080 1.00 94.56 73 THR A N 1
ATOM 567 C CA . THR A 1 73 ? -8.020 1.577 7.514 1.00 94.56 73 THR A CA 1
ATOM 568 C C . THR A 1 73 ? -8.943 2.495 8.303 1.00 94.56 73 THR A C 1
ATOM 570 O O . THR A 1 73 ? -10.060 2.805 7.888 1.00 94.56 73 THR A O 1
ATOM 573 N N . ARG A 1 74 ? -8.483 2.946 9.471 1.00 93.12 74 ARG A N 1
ATOM 574 C CA . ARG A 1 74 ? -9.242 3.877 10.327 1.00 93.12 74 ARG A CA 1
ATOM 575 C C . ARG A 1 74 ? -8.565 5.226 10.499 1.00 93.12 74 ARG A C 1
ATOM 577 O O . ARG A 1 74 ? -9.118 6.101 11.164 1.00 93.12 74 ARG A O 1
ATOM 584 N N . PHE A 1 75 ? -7.348 5.363 9.987 1.00 89.44 75 PHE A N 1
ATOM 585 C CA . PHE A 1 75 ? -6.640 6.627 10.030 1.00 89.44 75 PHE A CA 1
ATOM 586 C C . PHE A 1 75 ? -7.294 7.601 9.035 1.00 89.44 75 PHE A C 1
ATOM 588 O O . PHE A 1 75 ? -7.604 7.170 7.929 1.00 89.44 75 PHE A O 1
ATOM 595 N N . PRO A 1 76 ? -7.537 8.874 9.402 1.00 86.31 76 PRO A N 1
ATOM 596 C CA . PRO A 1 76 ? -8.178 9.832 8.501 1.00 86.31 76 PRO A CA 1
ATOM 597 C C . PRO A 1 76 ? -7.370 10.031 7.214 1.00 86.31 76 PRO A C 1
ATOM 599 O O . PRO A 1 76 ? -6.155 10.227 7.282 1.00 86.31 76 PRO A O 1
ATOM 602 N N . ALA A 1 77 ? -8.045 10.011 6.066 1.00 83.31 77 ALA A N 1
ATOM 603 C CA . ALA A 1 77 ? -7.413 10.103 4.744 1.00 83.31 77 ALA A CA 1
ATOM 604 C C . ALA A 1 77 ? -8.249 10.893 3.716 1.00 83.31 77 ALA A C 1
ATOM 606 O O . ALA A 1 77 ? -7.859 11.020 2.556 1.00 83.31 77 ALA A O 1
ATOM 607 N N . GLU A 1 78 ? -9.384 11.462 4.132 1.00 85.06 78 GLU A N 1
ATOM 608 C CA . GLU A 1 78 ? -10.279 12.255 3.281 1.00 85.06 78 GLU A CA 1
ATOM 609 C C . GLU A 1 78 ? -9.632 13.564 2.811 1.00 85.06 78 GLU A C 1
ATOM 611 O O . GLU A 1 78 ? -9.955 14.082 1.742 1.00 85.06 78 GLU A O 1
ATOM 616 N N . GLU A 1 79 ? -8.699 14.087 3.605 1.00 82.81 79 GLU A N 1
ATOM 617 C CA . GLU A 1 79 ? -7.862 15.228 3.261 1.00 82.81 79 GLU A CA 1
ATOM 618 C C . GLU A 1 79 ? -6.390 14.813 3.273 1.00 82.81 79 GLU A C 1
ATOM 620 O O . GLU A 1 79 ? -5.952 14.030 4.119 1.00 82.81 79 GLU A O 1
ATOM 625 N N . LEU A 1 80 ? -5.604 15.366 2.342 1.00 76.38 80 LEU A N 1
ATOM 626 C CA . LEU A 1 80 ? -4.166 15.117 2.298 1.00 76.38 80 LEU A CA 1
ATOM 627 C C . LEU A 1 80 ? -3.502 15.662 3.562 1.00 76.38 80 LEU A C 1
ATOM 629 O O . LEU A 1 80 ? -3.374 16.872 3.763 1.00 76.38 80 LEU A O 1
ATOM 633 N N . LEU A 1 81 ? -3.030 14.743 4.393 1.00 72.12 81 LEU A N 1
ATOM 634 C CA . LEU A 1 81 ? -2.281 15.074 5.589 1.00 72.12 81 LEU A CA 1
ATOM 635 C C . LEU A 1 81 ? -0.843 15.437 5.218 1.00 72.12 81 LEU A C 1
ATOM 637 O O . LEU A 1 81 ? -0.128 14.675 4.568 1.00 72.12 81 LEU A O 1
ATOM 641 N N . VAL A 1 82 ? -0.386 16.594 5.693 1.00 70.81 82 VAL A N 1
ATOM 642 C CA . VAL A 1 82 ? 1.034 16.948 5.641 1.00 70.81 82 VAL A CA 1
ATOM 643 C C . VAL A 1 82 ? 1.733 16.257 6.806 1.00 70.81 82 VAL A C 1
ATOM 645 O O . VAL A 1 82 ? 1.667 16.713 7.951 1.00 70.81 82 VAL A O 1
ATOM 648 N N . ALA A 1 83 ? 2.415 15.149 6.525 1.00 63.59 83 ALA A N 1
ATOM 649 C CA . ALA A 1 83 ? 3.275 14.509 7.508 1.00 63.59 83 ALA A CA 1
ATOM 650 C C . ALA A 1 83 ? 4.409 15.470 7.910 1.00 63.59 83 ALA A C 1
ATOM 652 O O . ALA A 1 83 ? 5.194 15.906 7.074 1.00 63.59 83 ALA A O 1
ATOM 653 N N . GLY A 1 84 ? 4.506 15.797 9.201 1.00 60.31 84 GLY A N 1
ATOM 654 C CA . GLY A 1 84 ? 5.688 16.457 9.753 1.00 60.31 84 GLY A CA 1
ATOM 655 C C . GLY A 1 84 ? 5.908 17.903 9.301 1.00 60.31 84 GLY A C 1
ATOM 656 O O . GLY A 1 84 ? 6.992 18.232 8.831 1.00 60.31 84 GLY A O 1
ATOM 657 N N . THR A 1 85 ? 4.958 18.812 9.563 1.00 60.50 85 THR A N 1
ATOM 658 C CA . THR A 1 85 ? 5.177 20.272 9.407 1.00 60.50 85 THR A CA 1
ATOM 659 C C . THR A 1 85 ? 6.475 20.762 10.072 1.00 60.50 85 THR A C 1
ATOM 661 O O . THR A 1 85 ? 7.007 21.805 9.696 1.00 60.50 85 THR A O 1
ATOM 664 N N . ARG A 1 86 ? 6.994 20.037 11.075 1.00 67.56 86 ARG A N 1
ATOM 665 C CA . ARG A 1 86 ? 8.249 20.351 11.764 1.00 67.56 86 ARG A CA 1
ATOM 666 C C . ARG A 1 86 ? 9.034 19.078 12.063 1.00 67.56 86 ARG A C 1
ATOM 668 O O . ARG A 1 86 ? 8.706 18.349 12.997 1.00 67.56 86 ARG A O 1
ATOM 675 N N . TYR A 1 87 ? 10.090 18.831 11.300 1.00 71.69 87 TYR A N 1
ATOM 676 C CA . TYR A 1 87 ? 11.104 17.852 11.680 1.00 71.69 87 TYR A CA 1
ATOM 677 C C . TYR A 1 87 ? 11.967 18.442 12.804 1.00 71.69 87 TYR A C 1
ATOM 679 O O . TYR A 1 87 ? 12.281 19.630 12.775 1.00 71.69 87 TYR A O 1
ATOM 687 N N . TYR A 1 88 ? 12.347 17.637 13.797 1.00 71.56 88 TYR A N 1
ATOM 688 C CA . 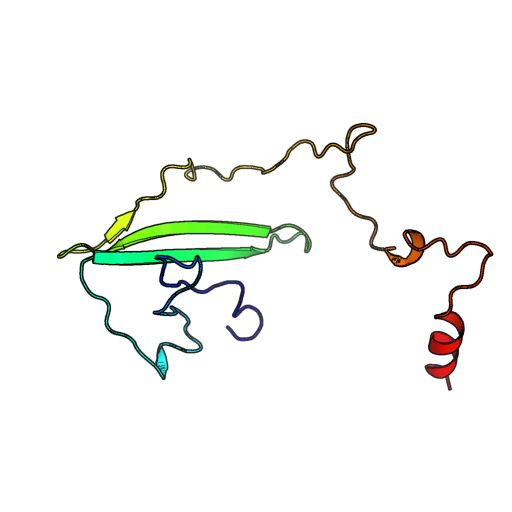TYR A 1 88 ? 13.218 18.047 14.905 1.00 71.56 88 TYR A CA 1
ATOM 689 C C . TYR A 1 88 ? 14.393 17.070 15.039 1.00 71.56 88 TYR A C 1
ATOM 691 O O . TYR A 1 88 ? 14.208 15.856 14.999 1.00 71.56 88 TYR A O 1
ATOM 699 N N . ALA A 1 89 ? 15.598 17.602 15.219 1.00 75.69 89 ALA A N 1
ATOM 700 C CA . ALA A 1 89 ? 16.781 16.897 15.694 1.00 75.69 89 ALA A CA 1
ATOM 701 C C . ALA A 1 89 ? 16.954 17.117 17.202 1.00 75.69 89 ALA A C 1
ATOM 703 O O . ALA A 1 89 ? 16.307 17.978 17.800 1.00 75.69 89 ALA A O 1
ATOM 704 N N . ALA A 1 90 ? 17.906 16.399 17.804 1.00 74.50 90 ALA A N 1
ATOM 705 C CA . ALA A 1 90 ? 18.292 16.586 19.205 1.00 74.50 90 ALA A CA 1
ATOM 706 C C . ALA A 1 90 ? 18.658 18.045 19.558 1.00 74.50 90 ALA A C 1
ATOM 708 O O . ALA A 1 90 ? 18.621 18.426 20.723 1.00 74.50 90 ALA A O 1
ATOM 709 N N . THR A 1 91 ? 18.997 18.864 18.559 1.00 84.25 91 THR A N 1
ATOM 710 C CA . THR A 1 91 ? 19.406 20.267 18.704 1.00 84.25 91 THR A CA 1
ATOM 711 C C . THR A 1 91 ? 18.350 21.286 18.260 1.00 84.25 91 THR A C 1
ATOM 713 O O . THR A 1 91 ? 18.611 22.484 18.349 1.00 84.25 91 THR A O 1
ATOM 716 N N . GLY A 1 92 ? 17.167 20.857 17.802 1.00 80.75 92 GLY A N 1
ATOM 717 C CA . GLY A 1 92 ? 16.088 21.760 17.376 1.00 80.75 92 GLY A CA 1
ATOM 718 C C . GLY A 1 92 ? 15.502 21.439 15.995 1.00 80.75 92 GLY A C 1
ATOM 719 O O . GLY A 1 92 ? 15.697 20.335 15.493 1.00 80.75 92 GLY A O 1
ATOM 720 N N . PRO A 1 93 ? 14.744 22.367 15.383 1.00 81.06 93 PRO A N 1
ATOM 721 C CA . PRO A 1 93 ? 14.083 22.139 14.098 1.00 81.06 93 PRO A CA 1
ATOM 722 C C . PRO A 1 93 ? 15.067 21.794 12.970 1.00 81.06 93 PRO A C 1
ATOM 724 O O . PRO A 1 93 ? 16.125 22.407 12.845 1.00 81.06 93 PRO A O 1
ATOM 727 N N . LEU A 1 94 ? 14.696 20.832 12.131 1.00 74.44 94 LEU A N 1
ATOM 728 C CA . LEU A 1 94 ? 15.425 20.420 10.935 1.00 74.44 94 LEU A CA 1
ATOM 729 C C . LEU A 1 94 ? 14.870 21.127 9.694 1.00 74.44 94 LEU A C 1
ATOM 731 O O . LEU A 1 94 ? 13.661 21.319 9.564 1.00 74.44 94 LEU A O 1
ATOM 735 N N . SER A 1 95 ? 15.763 21.470 8.763 1.00 74.50 95 SER A N 1
ATOM 736 C CA . SER A 1 95 ? 15.372 21.967 7.441 1.00 74.50 95 SER A CA 1
ATOM 737 C C . SER A 1 95 ? 14.573 20.892 6.691 1.00 74.50 95 SER A C 1
ATOM 739 O O . SER A 1 95 ? 15.041 19.753 6.621 1.00 74.50 95 SER A O 1
ATOM 741 N N . PRO A 1 96 ? 13.404 21.219 6.104 1.00 69.62 96 PRO A N 1
ATOM 742 C CA . PRO A 1 96 ? 12.636 20.273 5.292 1.00 69.62 96 PRO A CA 1
ATOM 743 C C . PRO A 1 96 ? 13.305 19.999 3.937 1.00 69.62 96 PRO A C 1
ATOM 745 O O . PRO A 1 96 ? 13.011 19.001 3.288 1.00 69.62 96 PRO A O 1
ATOM 748 N N . THR A 1 97 ? 14.224 20.867 3.510 1.00 68.69 97 THR A N 1
ATOM 749 C CA . THR A 1 97 ? 15.058 20.662 2.329 1.00 68.69 97 THR A CA 1
ATOM 750 C C . THR A 1 97 ? 16.414 20.116 2.752 1.00 68.69 97 THR A C 1
ATOM 752 O O . THR A 1 97 ? 17.136 20.722 3.553 1.00 68.69 97 THR A O 1
ATOM 755 N N . ARG A 1 98 ? 16.766 18.950 2.206 1.00 69.19 98 ARG A N 1
ATOM 756 C CA . ARG A 1 98 ? 18.110 18.386 2.316 1.00 69.19 98 ARG A CA 1
ATOM 757 C C . ARG A 1 98 ? 18.969 18.948 1.191 1.00 69.19 98 ARG A C 1
ATOM 759 O O . ARG A 1 98 ? 18.576 18.893 0.031 1.00 69.19 98 ARG A O 1
ATOM 766 N N . ASP A 1 99 ? 20.157 19.432 1.531 1.00 68.25 99 ASP A N 1
ATOM 767 C CA . ASP A 1 99 ? 21.145 19.816 0.529 1.00 68.25 99 ASP A CA 1
ATOM 768 C C . ASP A 1 99 ? 21.579 18.573 -0.276 1.00 68.25 99 ASP A C 1
ATOM 770 O O . ASP A 1 99 ? 21.902 17.525 0.297 1.00 68.25 99 ASP A O 1
ATOM 774 N N . THR A 1 100 ? 21.568 18.670 -1.608 1.00 64.50 100 THR A N 1
ATOM 775 C CA . THR A 1 100 ? 21.999 17.582 -2.513 1.00 64.50 100 THR A CA 1
ATOM 776 C C . THR A 1 100 ? 23.475 17.217 -2.323 1.00 64.50 100 THR A C 1
ATOM 778 O O . THR A 1 100 ? 23.929 16.152 -2.746 1.00 64.50 100 THR A O 1
ATOM 781 N N . GLU A 1 101 ? 24.222 18.065 -1.617 1.00 67.25 101 GLU A N 1
ATOM 782 C CA . GLU A 1 101 ? 25.627 17.892 -1.285 1.00 67.25 101 GLU A CA 1
ATOM 783 C C . GLU A 1 101 ? 25.857 16.905 -0.125 1.00 67.25 101 GLU A C 1
ATOM 785 O O . GLU A 1 101 ? 26.495 17.217 0.880 1.00 67.25 101 GLU A O 1
ATOM 790 N N . SER A 1 102 ? 25.409 15.652 -0.284 1.00 56.41 102 SER A N 1
ATOM 791 C CA . SER A 1 102 ? 25.728 14.549 0.645 1.00 56.41 102 SER A CA 1
ATOM 792 C C . SER A 1 102 ? 27.239 14.365 0.864 1.00 56.41 102 SER A C 1
ATOM 794 O O . SER A 1 102 ? 27.657 13.860 1.904 1.00 56.41 102 SER A O 1
ATOM 796 N N . HIS A 1 103 ? 28.059 14.838 -0.080 1.00 60.69 103 HIS A N 1
ATOM 797 C CA . HIS A 1 103 ? 29.515 14.868 0.003 1.00 60.69 103 HIS A CA 1
ATOM 798 C C . HIS A 1 103 ? 30.055 15.772 1.127 1.00 60.69 103 HIS A C 1
ATOM 800 O O . HIS A 1 103 ? 31.181 15.558 1.569 1.00 60.69 103 HIS A O 1
ATOM 806 N N . LYS A 1 104 ? 29.270 16.733 1.638 1.00 55.34 104 LYS A N 1
ATOM 807 C CA . LYS A 1 104 ? 29.626 17.543 2.818 1.00 55.34 104 LYS A CA 1
ATOM 808 C C . LYS A 1 104 ? 29.369 16.828 4.147 1.00 55.34 104 LYS A C 1
ATOM 810 O O . LYS A 1 104 ? 30.000 17.169 5.143 1.00 55.34 104 LYS A O 1
ATOM 815 N N . ASN A 1 105 ? 28.508 15.804 4.163 1.00 56.28 105 ASN A N 1
ATOM 816 C CA . ASN A 1 105 ? 28.276 14.964 5.349 1.00 56.28 105 ASN A CA 1
ATOM 817 C C . ASN A 1 105 ? 29.427 13.984 5.612 1.00 56.28 105 ASN A C 1
ATOM 819 O O . ASN A 1 105 ? 29.413 13.263 6.606 1.00 56.28 105 ASN A O 1
ATOM 823 N N . ILE A 1 106 ? 30.421 13.960 4.726 1.00 49.81 106 ILE A N 1
ATOM 824 C CA . ILE A 1 106 ? 31.626 13.163 4.856 1.00 49.81 106 ILE A CA 1
ATOM 825 C C . ILE A 1 106 ? 32.808 14.124 5.016 1.00 49.81 106 ILE A C 1
ATOM 827 O O . ILE A 1 106 ? 33.641 14.273 4.126 1.00 49.81 106 ILE A O 1
ATOM 831 N N . GLN A 1 107 ? 32.894 14.811 6.159 1.00 51.47 107 GLN A N 1
ATOM 832 C CA . GLN A 1 107 ? 34.184 15.355 6.579 1.00 51.47 107 GLN A CA 1
ATOM 833 C C . GLN A 1 107 ? 35.059 14.176 7.007 1.00 51.47 107 GLN A C 1
ATOM 835 O O . GLN A 1 107 ? 35.109 13.808 8.180 1.00 51.47 107 GLN A O 1
ATOM 840 N N . TYR A 1 108 ? 35.755 13.561 6.051 1.00 52.44 108 TYR A N 1
ATOM 841 C CA . TYR A 1 108 ? 36.943 12.802 6.407 1.00 52.44 108 TYR A CA 1
ATOM 842 C C . TYR A 1 108 ? 37.922 13.801 7.019 1.00 52.44 108 TYR A C 1
ATOM 844 O O . TYR A 1 108 ? 38.302 14.786 6.379 1.00 52.44 108 TYR A O 1
ATOM 852 N N . GLY A 1 109 ? 38.266 13.593 8.290 1.00 45.38 109 GLY A N 1
ATOM 853 C CA . GLY A 1 109 ? 39.298 14.376 8.952 1.00 45.38 109 GLY A CA 1
ATOM 854 C C . GLY A 1 109 ? 40.530 14.455 8.050 1.00 45.38 109 GLY A C 1
ATOM 855 O O . GLY A 1 109 ? 41.033 13.434 7.591 1.00 45.38 109 GLY A O 1
ATOM 856 N N . ASN A 1 110 ? 40.981 15.684 7.802 1.00 52.38 110 ASN A N 1
ATOM 857 C CA . ASN A 1 110 ? 42.131 16.041 6.971 1.00 52.38 110 ASN A CA 1
ATOM 858 C C . ASN A 1 110 ? 41.952 15.933 5.434 1.00 52.38 110 ASN A C 1
ATOM 860 O O . ASN A 1 110 ? 42.741 15.314 4.726 1.00 52.38 110 ASN A O 1
ATOM 864 N N . GLY A 1 111 ? 40.944 16.631 4.899 1.00 51.88 111 GLY A N 1
ATOM 865 C CA . GLY A 1 111 ? 41.118 17.479 3.706 1.00 51.88 111 GLY A CA 1
ATOM 866 C C . GLY A 1 111 ? 41.368 16.829 2.339 1.00 51.88 111 GLY A C 1
ATOM 867 O O . GLY A 1 111 ? 41.718 17.553 1.414 1.00 51.88 111 GLY A O 1
ATOM 868 N N . SER A 1 112 ? 41.174 15.522 2.160 1.00 52.19 112 SER A N 1
ATOM 869 C CA . SER A 1 112 ? 41.216 14.907 0.824 1.00 52.19 112 SER A CA 1
ATOM 870 C C . SER A 1 112 ? 40.054 13.939 0.629 1.00 52.19 112 SER A C 1
ATOM 872 O O . SER A 1 112 ? 39.851 13.007 1.407 1.00 52.19 112 SER A O 1
ATOM 874 N N . SER A 1 113 ? 39.245 14.198 -0.403 1.00 51.94 113 SER A N 1
ATOM 875 C CA . SER A 1 113 ? 38.176 13.291 -0.808 1.00 51.94 113 SER A CA 1
ATOM 876 C C . SER A 1 113 ? 38.799 12.146 -1.610 1.00 51.94 113 SER A C 1
ATOM 878 O O . SER A 1 113 ? 39.417 12.409 -2.642 1.00 51.94 113 SER A O 1
ATOM 880 N N . PRO A 1 114 ? 38.606 10.875 -1.221 1.00 52.47 114 PRO A N 1
ATOM 881 C CA . PRO A 1 114 ? 39.125 9.738 -1.985 1.00 52.47 114 PRO A CA 1
ATOM 882 C C . PRO A 1 114 ? 38.524 9.608 -3.402 1.00 52.47 114 PRO A C 1
ATOM 884 O O . PRO A 1 114 ? 38.924 8.728 -4.160 1.00 52.47 114 PRO A O 1
ATOM 887 N N . TRP A 1 115 ? 37.588 10.486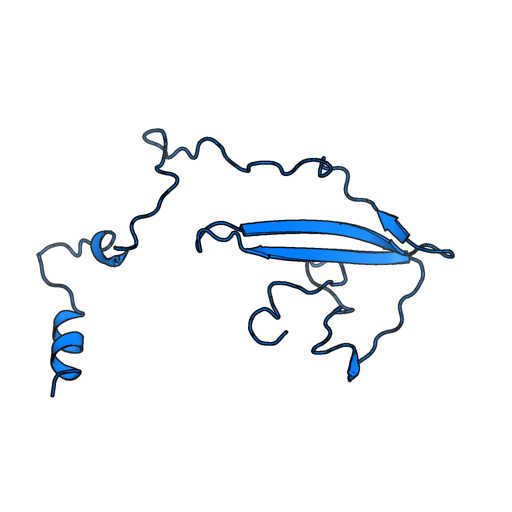 -3.785 1.00 50.72 115 TRP A N 1
ATOM 888 C CA . TRP A 1 115 ? 36.880 10.474 -5.068 1.00 50.72 115 TRP A CA 1
ATOM 889 C C . TRP A 1 115 ? 37.461 11.455 -6.105 1.00 50.72 115 TRP A C 1
ATOM 891 O O . TRP A 1 115 ? 37.026 11.447 -7.259 1.00 50.72 115 TRP A O 1
ATOM 901 N N . GLU A 1 116 ? 38.449 12.285 -5.743 1.00 54.78 116 GLU A N 1
ATOM 902 C CA . GLU A 1 116 ? 39.125 13.187 -6.697 1.00 54.78 116 GLU A CA 1
ATOM 903 C C . GLU A 1 116 ? 39.885 12.424 -7.790 1.00 54.78 116 GLU A C 1
ATOM 905 O O . GLU A 1 116 ? 39.857 12.816 -8.959 1.00 54.78 116 GLU A O 1
ATOM 910 N N . SER A 1 117 ? 40.482 11.283 -7.447 1.00 51.38 117 SER A N 1
ATOM 911 C CA . SER A 1 117 ? 41.163 10.396 -8.397 1.00 51.38 117 SER A CA 1
ATOM 912 C C . SER A 1 117 ? 40.202 9.770 -9.417 1.00 51.38 117 SER A C 1
ATOM 914 O O . SER A 1 117 ? 40.583 9.544 -10.564 1.00 51.38 117 SER A O 1
ATOM 916 N N . VAL A 1 118 ? 38.935 9.559 -9.044 1.00 50.44 118 VAL A N 1
ATOM 917 C CA . VAL A 1 118 ? 37.907 8.984 -9.928 1.00 50.44 118 VAL A CA 1
ATOM 918 C C . VAL A 1 118 ? 37.380 10.021 -10.929 1.00 50.44 118 VAL A C 1
ATOM 920 O O . VAL A 1 118 ? 37.129 9.684 -12.084 1.00 50.44 118 VAL A O 1
ATOM 923 N N . ARG A 1 119 ? 37.281 11.304 -10.545 1.00 47.47 119 ARG A N 1
ATOM 924 C CA . ARG A 1 119 ? 36.868 12.390 -11.462 1.00 47.47 119 ARG A CA 1
ATOM 925 C C . ARG A 1 119 ? 37.907 12.722 -12.538 1.00 47.47 119 ARG A C 1
ATOM 927 O O . ARG A 1 119 ? 37.530 13.203 -13.604 1.00 47.47 119 ARG A O 1
ATOM 934 N N . LEU A 1 120 ? 39.194 12.491 -12.278 1.00 47.25 120 LEU A N 1
ATOM 935 C CA . LEU A 1 120 ? 40.256 12.707 -13.270 1.00 47.25 120 LEU A CA 1
ATOM 936 C C . LEU A 1 120 ? 40.313 11.583 -14.316 1.00 47.25 120 LEU A C 1
ATOM 938 O O . LEU A 1 120 ? 40.643 11.848 -15.468 1.00 47.25 120 LEU A O 1
ATOM 942 N N . ALA A 1 121 ? 39.912 10.360 -13.954 1.00 47.91 121 ALA A N 1
ATOM 943 C CA . ALA A 1 121 ? 39.877 9.219 -14.869 1.00 47.91 121 ALA A CA 1
ATOM 944 C C . ALA A 1 121 ? 38.733 9.280 -15.902 1.00 47.91 121 ALA A C 1
ATOM 946 O O . ALA A 1 121 ? 38.804 8.602 -16.919 1.00 47.91 121 AL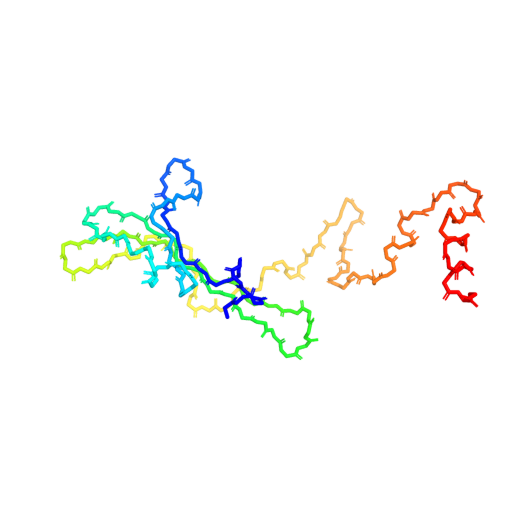A A O 1
ATOM 947 N N . SER A 1 122 ? 37.697 10.099 -15.682 1.00 43.47 122 SER A N 1
ATOM 948 C CA . SER A 1 122 ? 36.579 10.265 -16.627 1.00 43.47 122 SER A CA 1
ATOM 949 C C . SER A 1 122 ? 36.752 11.443 -17.598 1.00 43.47 122 SER A C 1
ATOM 951 O O . SER A 1 122 ? 35.807 11.796 -18.303 1.00 43.47 122 SER A O 1
ATOM 953 N N . LYS A 1 123 ? 37.912 12.112 -17.581 1.00 45.22 123 LYS A N 1
ATOM 954 C CA . LYS A 1 123 ? 38.270 13.211 -18.499 1.00 45.22 123 LYS A CA 1
ATOM 955 C C . LYS A 1 123 ? 39.458 12.872 -19.415 1.00 45.22 123 LYS A C 1
ATOM 957 O O . LYS A 1 123 ? 39.975 13.779 -20.064 1.00 45.22 123 LYS A O 1
ATOM 962 N N . ALA A 1 124 ? 39.875 11.607 -19.457 1.00 40.91 124 ALA A N 1
ATOM 963 C CA . ALA A 1 124 ? 40.844 11.081 -20.418 1.00 40.91 124 ALA A CA 1
ATOM 964 C C . ALA A 1 124 ? 40.125 10.327 -21.541 1.00 40.91 124 ALA A C 1
ATOM 966 O O . ALA A 1 124 ? 39.133 9.630 -21.225 1.00 40.91 124 ALA A O 1
#

Radius of gyration: 21.96 Å; chains: 1; bounding box: 62×38×40 Å

Foldseek 3Di:
DVVQQVAFKKAWDDPDNHHDDIGDPVDCVPPPDDDDAFTKMKGKHKDADPVVPDIDIDIWIWGAHPVGIDTPDPPDDPDDDDPPPFDADPVGTDDPDDDPPVVVVDPPPPDDDPCPVVVVVVVD

Sequence (124 aa):
EEAAFALQYGHGIGLAIWEKPVFSRLVSLDHPEIIEEGMVFALETFWPASDGWSAARIEEELVVTKDGCQVITRFPAEELLVAGTRYYAATGPLSPTRDTESHKNIQYGNGSSPWESVRLASKA